Protein AF-A0A6B2XWE0-F1 (afdb_monomer_lite)

Sequence (90 aa):
MTSSSASASGAATRQPVYSQRVEGLGTITLTPVDPTADAALIHSWVTEERARFWGMREAGLELVREIYEDLDRRTTHHAFLARRDGEPVG

Foldseek 3Di:
DDDDDDDPDDDPDADFPDWDQDPPQAIKTKHFDDLVVCLVVVLVPCLDPVNVVVVCVVPDSVNSSVVSVVQVPDPPHTDIFMDGVNHTDD

Structure (mmCIF, N/CA/C/O backbone):
data_AF-A0A6B2XWE0-F1
#
_entry.id   AF-A0A6B2XWE0-F1
#
loop_
_atom_site.group_PDB
_atom_site.id
_atom_site.type_symbol
_atom_site.label_atom_id
_atom_site.label_alt_id
_atom_site.label_comp_id
_atom_site.label_asym_id
_atom_site.label_entity_id
_atom_site.label_seq_id
_atom_site.pdbx_PDB_ins_code
_atom_site.Cartn_x
_atom_site.Cartn_y
_atom_site.Cartn_z
_atom_site.occupancy
_atom_site.B_iso_or_equiv
_atom_site.auth_seq_id
_atom_site.auth_comp_id
_atom_site.auth_asym_id
_atom_site.auth_atom_id
_atom_site.pdbx_PDB_model_num
ATOM 1 N N . MET A 1 1 ? -11.811 31.964 8.826 1.00 45.78 1 MET A N 1
ATOM 2 C CA . MET A 1 1 ? -12.542 31.655 7.576 1.00 45.78 1 MET A CA 1
ATOM 3 C C . MET A 1 1 ? -11.512 31.790 6.467 1.00 45.78 1 MET A C 1
ATOM 5 O O . MET A 1 1 ? -11.008 32.885 6.314 1.00 45.78 1 MET A O 1
ATOM 9 N N . THR A 1 2 ? -10.995 30.767 5.801 1.00 35.19 2 THR A N 1
ATOM 10 C CA . THR A 1 2 ? -11.488 29.435 5.423 1.00 35.19 2 THR A CA 1
ATOM 11 C C . THR A 1 2 ? -10.281 28.493 5.355 1.00 35.19 2 THR A C 1
ATOM 13 O O . THR A 1 2 ? -9.339 28.778 4.620 1.00 35.19 2 THR A O 1
ATOM 16 N N . SER A 1 3 ? -10.289 27.387 6.101 1.00 35.97 3 SER A N 1
ATOM 17 C CA . SER A 1 3 ? -9.356 26.285 5.841 1.00 35.97 3 SER A CA 1
ATOM 18 C C . SER A 1 3 ? -9.887 25.507 4.642 1.00 35.97 3 SER A C 1
ATOM 20 O O . SER A 1 3 ? -11.014 25.020 4.678 1.00 35.97 3 SER A O 1
ATOM 22 N N . SER A 1 4 ? -9.103 25.454 3.569 1.00 42.41 4 SER A N 1
ATOM 23 C CA . SER A 1 4 ? -9.412 24.679 2.369 1.00 42.41 4 SER A CA 1
ATOM 24 C C . SER A 1 4 ? -9.030 23.222 2.625 1.00 42.41 4 SER A C 1
ATOM 26 O O . SER A 1 4 ? -7.848 22.904 2.737 1.00 42.41 4 SER A O 1
ATOM 28 N N . SER A 1 5 ? -10.017 22.343 2.782 1.00 44.91 5 SER A N 1
ATOM 29 C CA . SER A 1 5 ? -9.801 20.897 2.801 1.00 44.91 5 SER A CA 1
ATOM 30 C C . SER A 1 5 ? -9.691 20.405 1.361 1.00 44.91 5 SER A C 1
ATOM 32 O O . SER A 1 5 ? -10.688 20.384 0.636 1.00 44.91 5 SER A O 1
ATOM 34 N N . ALA A 1 6 ? -8.486 20.019 0.946 1.00 44.97 6 ALA A N 1
ATOM 35 C CA . ALA A 1 6 ? -8.277 19.306 -0.305 1.00 44.97 6 ALA A CA 1
ATOM 36 C C . ALA A 1 6 ? -8.972 17.939 -0.222 1.00 44.97 6 ALA A C 1
ATOM 38 O O . ALA A 1 6 ? -8.712 17.145 0.678 1.00 44.97 6 ALA A O 1
ATOM 39 N N . SER A 1 7 ? -9.905 17.690 -1.136 1.00 42.97 7 SER A N 1
ATOM 40 C CA . SER A 1 7 ? -10.609 16.417 -1.241 1.00 42.97 7 SER A CA 1
ATOM 41 C C . SER A 1 7 ? -9.670 15.352 -1.810 1.00 42.97 7 SER A C 1
ATOM 43 O O . SER A 1 7 ? -9.262 15.446 -2.967 1.00 42.97 7 SER A O 1
ATOM 45 N N . ALA A 1 8 ? -9.354 14.325 -1.020 1.00 48.88 8 ALA A N 1
ATOM 46 C CA . ALA A 1 8 ? -8.705 13.106 -1.495 1.00 48.88 8 ALA A CA 1
ATOM 47 C C . ALA A 1 8 ? -9.717 12.280 -2.313 1.00 48.88 8 ALA A C 1
ATOM 49 O O . ALA A 1 8 ? -10.376 11.373 -1.810 1.00 48.88 8 ALA A O 1
ATOM 50 N N . SER A 1 9 ? -9.913 12.656 -3.575 1.00 44.44 9 SER A N 1
ATOM 51 C CA . SER A 1 9 ? -10.777 11.935 -4.510 1.00 44.44 9 SER A CA 1
ATOM 52 C C . SER A 1 9 ? -9.966 10.882 -5.262 1.00 44.44 9 SER A C 1
ATOM 54 O O . SER A 1 9 ? -9.112 11.250 -6.066 1.00 44.44 9 SER A O 1
ATOM 56 N N . GLY A 1 10 ? -10.289 9.593 -5.078 1.00 40.19 10 GLY A N 1
ATOM 57 C CA . GLY A 1 10 ? -10.059 8.613 -6.146 1.00 40.19 10 GLY A CA 1
ATOM 58 C C . GLY A 1 10 ? -9.770 7.155 -5.790 1.00 40.19 10 GLY A C 1
ATOM 59 O O . GLY A 1 10 ? -9.760 6.345 -6.707 1.00 40.19 10 GLY A O 1
ATOM 60 N N . ALA A 1 11 ? -9.564 6.765 -4.531 1.00 49.50 11 ALA A N 1
ATOM 61 C CA . ALA A 1 11 ? -9.450 5.342 -4.201 1.00 49.50 11 ALA A CA 1
ATOM 62 C C . ALA A 1 11 ? -10.827 4.824 -3.776 1.00 49.50 11 ALA A C 1
ATOM 64 O O . ALA A 1 11 ? -11.292 5.149 -2.684 1.00 49.50 11 ALA A O 1
ATOM 65 N N . ALA A 1 12 ? -11.492 4.037 -4.628 1.00 52.69 12 ALA A N 1
ATOM 66 C CA . ALA A 1 12 ? -12.609 3.209 -4.182 1.00 52.69 12 ALA A CA 1
ATOM 67 C C . ALA A 1 12 ? -12.153 2.472 -2.913 1.00 52.69 12 ALA A C 1
ATOM 69 O O . ALA A 1 12 ? -11.127 1.788 -2.935 1.00 52.69 12 ALA A O 1
ATOM 70 N N . THR A 1 13 ? -12.836 2.694 -1.788 1.00 61.38 13 THR A N 1
ATOM 71 C CA . THR A 1 13 ? -12.413 2.177 -0.486 1.00 61.38 13 THR A CA 1
ATOM 72 C C . THR A 1 13 ? -12.611 0.668 -0.465 1.00 61.38 13 THR A C 1
ATOM 74 O O . THR A 1 13 ? -13.654 0.149 -0.070 1.00 61.38 13 THR A O 1
ATOM 77 N N . ARG A 1 14 ? -11.586 -0.049 -0.935 1.00 83.62 14 ARG A N 1
ATOM 78 C CA . ARG A 1 14 ? -11.395 -1.473 -0.670 1.00 83.62 14 ARG A CA 1
ATOM 79 C C . ARG A 1 14 ? -11.610 -1.699 0.827 1.00 83.62 14 ARG A C 1
ATOM 81 O O . ARG A 1 14 ? -11.112 -0.928 1.647 1.00 83.62 14 ARG A O 1
ATOM 88 N N . GLN A 1 15 ? -12.417 -2.704 1.168 1.00 88.44 15 GLN A N 1
ATOM 89 C CA . GLN A 1 15 ? -12.800 -2.953 2.556 1.00 88.44 15 GLN A CA 1
ATOM 90 C C . GLN A 1 15 ? -11.548 -3.295 3.377 1.00 88.44 15 GLN A C 1
ATOM 92 O O . GLN A 1 15 ? -10.828 -4.230 3.013 1.00 88.44 15 GLN A O 1
ATOM 97 N N . PRO A 1 16 ? -11.264 -2.558 4.462 1.00 95.12 16 PRO A N 1
ATOM 98 C CA . PRO A 1 16 ? -10.129 -2.867 5.312 1.00 95.12 16 PRO A CA 1
ATOM 99 C C . PRO A 1 16 ? -10.373 -4.193 6.039 1.00 95.12 16 PRO A C 1
ATOM 101 O O . PRO A 1 16 ? -11.456 -4.435 6.570 1.00 95.12 16 PRO A O 1
ATOM 104 N N . VAL A 1 17 ? -9.348 -5.044 6.101 1.00 96.75 17 VAL A N 1
ATOM 105 C CA . VAL A 1 17 ? -9.393 -6.298 6.880 1.00 96.75 17 VAL A CA 1
ATOM 106 C C . VAL A 1 17 ? -9.177 -6.048 8.372 1.00 96.75 17 VAL A C 1
ATOM 108 O O . VAL A 1 17 ? -9.495 -6.892 9.205 1.00 96.75 17 VAL A O 1
ATOM 111 N N . TYR A 1 18 ? -8.638 -4.877 8.711 1.00 97.25 18 TYR A N 1
ATOM 112 C CA . TYR A 1 18 ? -8.437 -4.421 10.076 1.00 97.25 18 TYR A CA 1
ATOM 113 C C . TYR A 1 18 ? -8.712 -2.922 10.173 1.00 97.25 18 TYR A C 1
ATOM 115 O O . TYR A 1 18 ? -8.261 -2.148 9.328 1.00 97.25 18 TYR A O 1
ATOM 123 N N . SER A 1 19 ? -9.422 -2.517 11.225 1.00 97.69 19 SER A N 1
ATOM 124 C CA . SER A 1 19 ? -9.698 -1.118 11.544 1.00 97.69 19 SER A CA 1
ATOM 125 C C . SER A 1 19 ? -9.749 -0.935 13.054 1.00 97.69 19 SER A C 1
ATOM 127 O O . SER A 1 19 ? -10.539 -1.591 13.733 1.00 97.69 19 SER A O 1
ATOM 129 N N . GLN A 1 20 ? -8.935 -0.025 13.584 1.00 97.88 20 GLN A N 1
ATOM 130 C CA . GLN A 1 20 ? -8.913 0.283 15.009 1.00 97.88 20 GLN A CA 1
ATOM 131 C C . GLN A 1 20 ? -8.642 1.764 15.249 1.00 97.88 20 GLN A C 1
ATOM 133 O O . GLN A 1 20 ? -7.704 2.343 14.703 1.00 97.88 20 GLN A O 1
ATOM 138 N N . ARG A 1 21 ? -9.431 2.369 16.141 1.00 97.94 21 ARG A N 1
ATOM 139 C CA . ARG A 1 21 ? -9.105 3.672 16.719 1.00 97.94 21 ARG A CA 1
ATOM 140 C C . ARG A 1 21 ? -8.055 3.491 17.813 1.00 97.94 21 ARG A C 1
ATOM 142 O O . ARG A 1 21 ? -8.273 2.748 18.766 1.00 97.94 21 ARG A O 1
ATOM 149 N N . VAL A 1 22 ? -6.935 4.187 17.676 1.00 97.12 22 VAL A N 1
ATOM 150 C CA . VAL A 1 22 ? -5.840 4.212 18.644 1.00 97.12 22 VAL A CA 1
ATOM 151 C C . VAL A 1 22 ? -5.768 5.613 19.240 1.00 97.12 22 VAL A C 1
ATOM 153 O O . VAL A 1 22 ? -5.591 6.601 18.525 1.00 97.12 22 VAL A O 1
ATOM 156 N N . GLU A 1 23 ? -5.923 5.711 20.557 1.00 96.81 23 GLU A N 1
ATOM 157 C CA . GLU A 1 23 ? -5.886 6.995 21.261 1.00 96.81 23 GLU A CA 1
ATOM 158 C C . GLU A 1 23 ? -4.553 7.723 21.015 1.00 96.81 23 GLU A C 1
ATOM 160 O O . GLU A 1 23 ? -3.479 7.125 21.049 1.00 96.81 23 GLU A O 1
ATOM 165 N N . GLY A 1 24 ? -4.628 9.017 20.691 1.00 96.06 24 GLY A N 1
ATOM 166 C CA . GLY A 1 24 ? -3.472 9.845 20.315 1.00 96.06 24 GLY A CA 1
ATOM 167 C C . GLY A 1 24 ? -2.919 9.624 18.897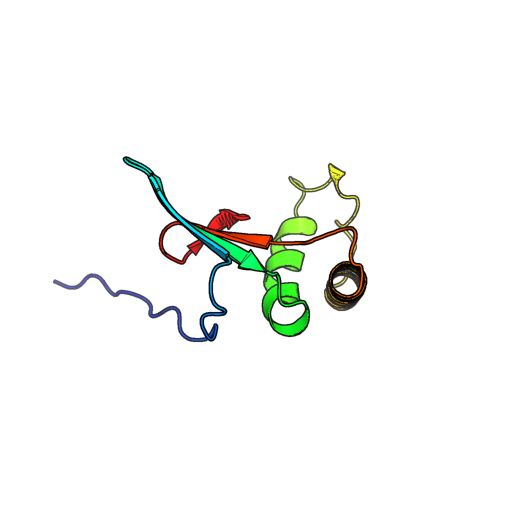 1.00 96.06 24 GLY A C 1
ATOM 168 O O . GLY A 1 24 ? -2.211 10.493 18.388 1.00 96.06 24 GLY A O 1
ATOM 169 N N . LEU A 1 25 ? -3.263 8.518 18.227 1.00 94.00 25 LEU A N 1
ATOM 170 C CA . LEU A 1 25 ? -2.782 8.197 16.878 1.00 94.00 25 LEU A CA 1
ATOM 171 C C . LEU A 1 25 ? -3.878 8.302 15.805 1.00 94.00 25 LEU A C 1
ATOM 173 O O . LEU A 1 25 ? -3.550 8.545 14.653 1.00 94.00 25 LEU A O 1
ATOM 177 N N . GLY A 1 26 ? -5.159 8.204 16.156 1.00 96.75 26 GLY A N 1
ATOM 178 C CA . GLY A 1 26 ? -6.264 8.248 15.191 1.00 96.75 26 GLY A CA 1
ATOM 179 C C . GLY A 1 26 ? -6.697 6.853 14.740 1.00 96.75 26 GLY A C 1
ATOM 180 O O . GLY A 1 26 ? -6.487 5.868 15.448 1.00 96.75 26 GLY A O 1
ATOM 181 N N . THR A 1 27 ? -7.357 6.756 13.590 1.00 98.06 27 THR A N 1
ATOM 182 C CA . THR A 1 27 ? -7.886 5.489 13.064 1.00 98.06 27 THR A CA 1
ATOM 183 C C . THR A 1 27 ? -6.863 4.823 12.161 1.00 98.06 27 THR A C 1
ATOM 185 O O . THR A 1 27 ? -6.530 5.354 11.104 1.00 98.06 27 THR A O 1
ATOM 188 N N . ILE A 1 28 ? -6.386 3.645 12.556 1.00 97.88 28 ILE A N 1
ATOM 189 C CA . ILE A 1 28 ? -5.502 2.816 11.743 1.00 97.88 28 ILE A CA 1
ATOM 190 C C . ILE A 1 28 ? -6.338 1.800 10.979 1.00 97.88 28 ILE A C 1
ATOM 192 O O . ILE 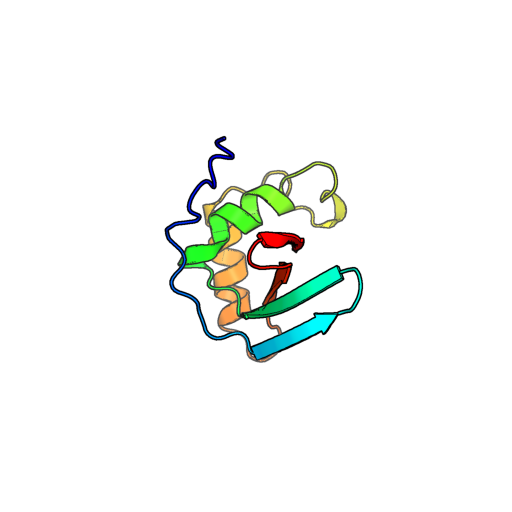A 1 28 ? -7.143 1.083 11.572 1.00 97.88 28 ILE A O 1
ATOM 196 N N . THR A 1 29 ? -6.122 1.719 9.670 1.00 97.88 29 THR A N 1
ATOM 197 C CA . THR A 1 29 ? -6.731 0.698 8.812 1.00 97.88 29 THR A CA 1
ATOM 198 C C . THR A 1 29 ? -5.662 -0.038 8.022 1.00 97.88 29 THR A C 1
ATOM 200 O O . THR A 1 29 ? -4.683 0.574 7.596 1.00 97.88 29 THR A O 1
ATOM 203 N N . LEU A 1 30 ? -5.849 -1.345 7.837 1.00 97.44 30 LEU A N 1
ATOM 204 C CA . LEU A 1 30 ? -5.030 -2.170 6.950 1.00 97.44 30 LEU A CA 1
ATOM 205 C C . LEU A 1 30 ? -5.924 -2.722 5.846 1.00 97.44 30 LEU A C 1
ATOM 207 O O . LEU A 1 30 ? -6.932 -3.379 6.118 1.00 97.44 30 LEU A O 1
ATOM 211 N N . THR A 1 31 ? -5.546 -2.451 4.604 1.00 96.75 31 THR A N 1
ATOM 212 C CA . THR A 1 31 ? -6.273 -2.902 3.413 1.00 96.75 31 THR A CA 1
ATOM 213 C C . THR A 1 31 ? -5.338 -3.751 2.561 1.00 96.75 31 THR A C 1
ATOM 215 O O . THR A 1 31 ? -4.182 -3.359 2.421 1.00 96.75 31 THR A O 1
ATOM 218 N N . PRO A 1 32 ? -5.774 -4.890 1.997 1.00 95.75 32 PRO A N 1
ATOM 219 C CA . PRO A 1 32 ? -4.959 -5.622 1.034 1.00 95.75 32 PRO A CA 1
ATOM 220 C C . PRO A 1 32 ? -4.492 -4.694 -0.092 1.00 95.75 32 PRO A C 1
ATOM 222 O O . PRO A 1 32 ? -5.274 -3.872 -0.593 1.00 95.75 32 PRO A O 1
ATOM 225 N N . VAL A 1 33 ? -3.210 -4.795 -0.442 1.00 96.25 33 VAL A N 1
ATOM 226 C CA . VAL A 1 33 ? -2.646 -4.045 -1.568 1.00 96.25 33 VAL A CA 1
ATOM 227 C C . VAL A 1 33 ? -3.353 -4.476 -2.845 1.00 96.25 33 VAL A C 1
ATOM 229 O O .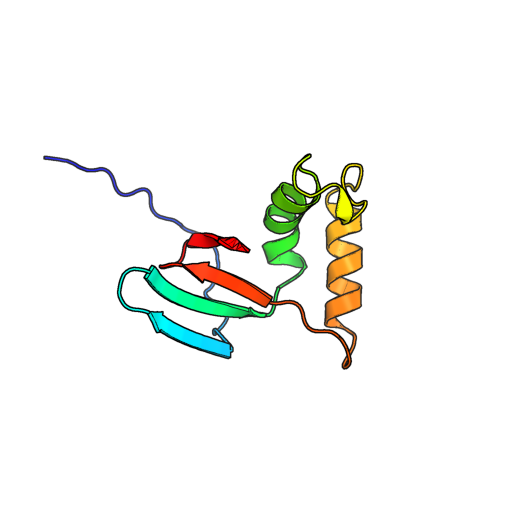 VAL A 1 33 ? -3.515 -5.663 -3.099 1.00 96.25 33 VAL A O 1
ATOM 232 N N . ASP A 1 34 ? -3.753 -3.499 -3.648 1.00 95.25 34 ASP A N 1
ATOM 233 C CA . ASP A 1 34 ? -4.171 -3.708 -5.028 1.00 95.25 34 ASP A CA 1
ATOM 234 C C . ASP A 1 34 ? -2.997 -3.285 -5.915 1.00 95.25 34 ASP A C 1
ATOM 236 O O . ASP A 1 34 ? -2.720 -2.086 -6.013 1.00 95.25 34 ASP A O 1
ATOM 240 N N . PRO A 1 35 ? -2.282 -4.226 -6.553 1.00 95.19 35 PRO A N 1
ATOM 241 C CA . PRO A 1 35 ? -1.107 -3.892 -7.350 1.00 95.19 35 PRO A CA 1
ATOM 242 C C . PRO A 1 35 ? -1.404 -2.900 -8.481 1.00 95.19 35 PRO A C 1
ATOM 244 O O . PRO A 1 35 ? -0.559 -2.069 -8.801 1.00 95.19 35 PRO A O 1
ATOM 247 N N . THR A 1 36 ? -2.609 -2.928 -9.059 1.00 94.69 36 THR A N 1
ATOM 248 C CA . THR A 1 36 ? -2.982 -2.002 -10.138 1.00 94.69 36 THR A CA 1
ATOM 249 C C . THR A 1 36 ? -3.202 -0.592 -9.598 1.00 94.69 36 THR A C 1
ATOM 251 O O . THR A 1 36 ? -2.749 0.379 -10.204 1.00 94.69 36 THR A O 1
ATOM 254 N N . ALA A 1 37 ? -3.884 -0.463 -8.459 1.00 95.19 37 ALA A N 1
ATOM 255 C CA . ALA A 1 37 ? -4.221 0.841 -7.890 1.00 95.19 37 ALA A CA 1
ATOM 256 C C . ALA A 1 37 ? -3.086 1.466 -7.057 1.00 95.19 37 ALA A C 1
ATOM 258 O O . ALA A 1 37 ? -2.961 2.690 -7.016 1.00 95.19 37 ALA A O 1
ATOM 259 N N . ASP A 1 38 ? -2.268 0.651 -6.386 1.00 97.06 38 ASP A N 1
ATOM 260 C CA . ASP A 1 38 ? -1.327 1.110 -5.358 1.00 97.06 38 ASP A CA 1
ATOM 261 C C . ASP A 1 38 ? 0.136 1.153 -5.831 1.00 97.06 38 ASP A C 1
ATOM 263 O O . ASP A 1 38 ? 0.964 1.770 -5.158 1.00 97.06 38 ASP A O 1
ATOM 267 N N . ALA A 1 39 ? 0.481 0.560 -6.984 1.00 97.44 39 ALA A N 1
ATOM 268 C CA . ALA A 1 39 ? 1.874 0.471 -7.438 1.00 97.44 39 ALA A CA 1
ATOM 269 C C . ALA A 1 39 ? 2.579 1.831 -7.522 1.00 97.44 39 ALA A C 1
ATOM 271 O O . ALA A 1 39 ? 3.741 1.930 -7.140 1.00 97.44 39 ALA A O 1
ATOM 272 N N . ALA A 1 40 ? 1.893 2.892 -7.961 1.00 97.75 40 ALA A N 1
ATOM 273 C CA . ALA A 1 40 ? 2.484 4.232 -8.042 1.00 97.75 40 ALA A CA 1
ATOM 274 C C . ALA A 1 40 ? 2.853 4.795 -6.662 1.00 97.75 40 ALA A C 1
ATOM 276 O O . ALA A 1 40 ? 3.926 5.371 -6.482 1.00 97.75 40 ALA A O 1
ATOM 277 N N . LEU A 1 41 ? 1.983 4.587 -5.671 1.00 97.69 41 LEU A N 1
ATOM 278 C CA . LEU A 1 41 ? 2.232 4.999 -4.295 1.00 97.69 41 LEU A CA 1
ATOM 279 C C . LEU A 1 41 ? 3.388 4.198 -3.689 1.00 97.69 41 LEU A C 1
ATOM 281 O O . LEU A 1 41 ? 4.321 4.779 -3.141 1.00 97.69 41 LEU A O 1
ATOM 285 N N . ILE A 1 42 ? 3.358 2.875 -3.839 1.00 97.62 42 ILE A N 1
ATOM 286 C CA . ILE A 1 42 ? 4.401 1.985 -3.322 1.00 97.62 42 ILE A CA 1
ATOM 287 C C . ILE A 1 42 ? 5.750 2.312 -3.968 1.00 97.62 42 ILE A C 1
ATOM 289 O O . ILE A 1 42 ? 6.749 2.441 -3.262 1.00 97.62 42 ILE A O 1
ATOM 293 N N . HIS A 1 43 ? 5.778 2.518 -5.289 1.00 97.94 43 HIS A N 1
ATOM 294 C CA . HIS A 1 43 ? 6.969 2.923 -6.040 1.00 97.94 43 HIS A CA 1
ATOM 295 C C . HIS A 1 43 ? 7.585 4.203 -5.471 1.00 97.94 43 HIS A C 1
ATOM 297 O O . HIS A 1 43 ? 8.793 4.238 -5.225 1.00 97.94 43 HIS A O 1
ATOM 303 N N . SER A 1 44 ? 6.756 5.207 -5.158 1.00 97.00 44 SER A N 1
ATOM 304 C CA . SER A 1 44 ? 7.222 6.450 -4.531 1.00 97.00 44 SER A CA 1
ATOM 305 C C . SER A 1 44 ? 7.910 6.231 -3.181 1.00 97.00 44 SER A C 1
ATOM 307 O O . SER A 1 44 ? 8.759 7.025 -2.799 1.00 97.00 44 SER A O 1
ATOM 309 N N . TRP A 1 45 ? 7.599 5.147 -2.465 1.00 97.50 45 TRP A N 1
ATOM 310 C CA . TRP A 1 45 ? 8.199 4.848 -1.169 1.00 97.50 45 TRP A CA 1
ATOM 311 C C . TRP A 1 45 ? 9.449 3.990 -1.269 1.00 97.50 45 TRP A C 1
ATOM 313 O O . TRP A 1 45 ? 10.447 4.305 -0.618 1.00 97.50 45 TRP A O 1
ATOM 323 N N . VAL A 1 46 ? 9.398 2.910 -2.049 1.00 96.88 46 VAL A N 1
ATOM 324 C CA . VAL A 1 46 ? 10.474 1.907 -2.109 1.00 96.88 46 VAL A CA 1
ATOM 325 C C . VAL A 1 46 ? 11.704 2.402 -2.872 1.00 96.88 46 VAL A C 1
ATOM 327 O O . VAL A 1 46 ? 12.786 1.836 -2.714 1.00 96.88 46 VAL A O 1
ATOM 330 N N . THR A 1 47 ? 11.560 3.475 -3.658 1.00 96.81 47 THR A N 1
ATOM 331 C CA . THR A 1 47 ? 12.669 4.078 -4.411 1.00 96.81 47 THR A CA 1
ATOM 332 C C . THR A 1 47 ? 13.471 5.127 -3.636 1.00 96.81 47 THR A C 1
ATOM 334 O O . THR A 1 47 ? 14.588 5.468 -4.031 1.00 96.81 47 THR A O 1
ATOM 337 N N . GLU A 1 48 ? 12.959 5.629 -2.511 1.00 96.38 48 GLU A N 1
ATOM 338 C CA . GLU A 1 48 ? 13.658 6.650 -1.725 1.00 96.38 48 GLU A CA 1
ATOM 339 C C . GLU A 1 48 ? 14.932 6.116 -1.045 1.00 96.38 48 GLU A C 1
ATOM 341 O O . GLU A 1 48 ? 15.041 4.943 -0.690 1.00 96.38 48 GLU A O 1
ATOM 346 N N . GLU A 1 49 ? 15.887 7.005 -0.746 1.00 95.56 49 GLU A N 1
ATOM 347 C CA . GLU A 1 49 ? 17.141 6.650 -0.055 1.00 95.56 49 GLU A CA 1
ATOM 348 C C . GLU A 1 49 ? 16.899 5.952 1.294 1.00 95.56 49 GLU A C 1
ATOM 350 O O . GLU A 1 49 ? 17.589 4.989 1.637 1.00 95.56 49 GLU A O 1
ATOM 355 N N . ARG A 1 50 ? 15.869 6.373 2.045 1.00 95.25 50 ARG A N 1
ATOM 356 C CA . ARG A 1 50 ? 15.499 5.733 3.321 1.00 95.25 50 ARG A CA 1
ATOM 357 C C . ARG A 1 50 ? 15.115 4.255 3.160 1.00 95.25 50 ARG A C 1
ATOM 359 O O . ARG A 1 50 ? 15.222 3.493 4.113 1.00 95.25 50 ARG A O 1
ATOM 366 N N . ALA A 1 51 ? 14.692 3.853 1.961 1.00 95.38 51 ALA A N 1
ATOM 367 C CA . ALA A 1 51 ? 14.239 2.511 1.615 1.00 95.38 51 ALA A CA 1
ATOM 368 C C . ALA A 1 51 ? 15.351 1.636 1.002 1.00 95.38 51 ALA A C 1
ATOM 370 O O . ALA A 1 51 ? 15.078 0.521 0.563 1.00 95.38 51 ALA A O 1
ATOM 371 N N . ARG A 1 52 ? 16.619 2.085 1.010 1.00 94.19 52 ARG A N 1
ATOM 372 C CA . ARG A 1 52 ? 17.751 1.384 0.366 1.00 94.19 52 ARG A CA 1
ATOM 373 C C . ARG A 1 52 ? 17.904 -0.094 0.724 1.00 94.19 52 ARG A C 1
ATOM 375 O O . ARG A 1 52 ? 18.392 -0.858 -0.100 1.00 94.19 52 ARG A O 1
ATOM 382 N N . PHE A 1 53 ? 17.496 -0.494 1.929 1.00 94.44 53 PHE A N 1
ATOM 383 C CA . PHE A 1 53 ? 17.560 -1.885 2.386 1.00 94.44 53 PHE A CA 1
ATOM 384 C C . PHE A 1 53 ? 16.745 -2.836 1.495 1.00 94.44 53 PHE A C 1
ATOM 386 O O . PHE A 1 53 ? 17.131 -3.987 1.325 1.00 94.44 53 PHE A O 1
ATOM 393 N N . TRP A 1 54 ? 15.666 -2.347 0.879 1.00 91.31 54 TRP A N 1
ATOM 394 C CA . TRP A 1 54 ? 14.801 -3.142 0.007 1.00 91.31 54 TRP A CA 1
ATOM 395 C C . TRP A 1 54 ? 15.390 -3.390 -1.384 1.00 91.31 54 TRP A C 1
ATOM 397 O O . TRP A 1 54 ? 14.838 -4.180 -2.142 1.00 91.31 54 TRP A O 1
ATOM 407 N N . GLY A 1 55 ? 16.488 -2.718 -1.748 1.00 93.88 55 GLY A N 1
ATOM 408 C CA . GLY A 1 55 ? 17.145 -2.909 -3.043 1.00 93.88 55 GLY A CA 1
ATOM 409 C C . GLY A 1 55 ? 16.333 -2.435 -4.257 1.00 93.88 55 GLY A C 1
ATOM 410 O O . GLY A 1 55 ? 16.718 -2.722 -5.382 1.00 93.88 55 GLY A O 1
ATOM 411 N N . MET A 1 56 ? 15.237 -1.692 -4.057 1.00 95.25 56 MET A N 1
ATOM 412 C CA . MET A 1 56 ? 14.321 -1.257 -5.126 1.00 95.25 56 MET A CA 1
ATOM 413 C C . MET A 1 56 ? 14.557 0.181 -5.608 1.00 95.25 56 MET A C 1
ATOM 415 O O . MET A 1 56 ? 13.737 0.729 -6.334 1.00 95.25 56 MET A O 1
ATOM 419 N N . ARG A 1 57 ? 15.675 0.811 -5.232 1.00 96.06 57 ARG A N 1
ATOM 420 C CA . ARG A 1 57 ? 15.956 2.229 -5.533 1.00 96.06 57 ARG A CA 1
ATOM 421 C C . ARG A 1 57 ? 15.918 2.585 -7.018 1.00 96.06 57 ARG A C 1
ATOM 423 O O . ARG A 1 57 ? 15.515 3.686 -7.369 1.00 96.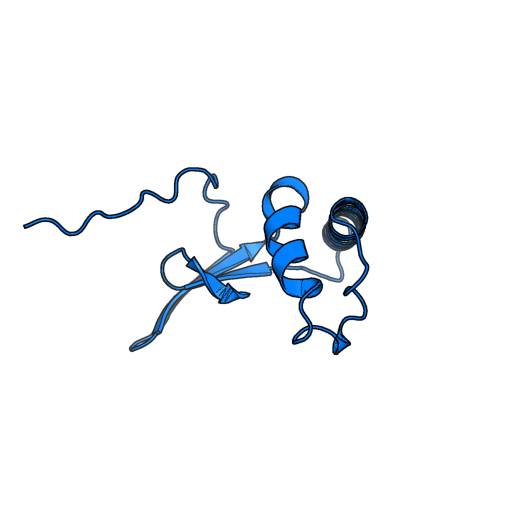06 57 ARG A O 1
ATOM 430 N N . GLU A 1 58 ? 16.336 1.655 -7.867 1.00 95.94 58 GLU A N 1
ATOM 431 C CA . GLU A 1 58 ? 16.384 1.825 -9.323 1.00 95.94 58 GLU A CA 1
ATOM 432 C C . GLU A 1 58 ? 15.211 1.126 -10.029 1.00 95.94 58 GLU A C 1
ATOM 434 O O . GLU A 1 58 ? 15.143 1.108 -11.257 1.00 95.94 58 GLU A O 1
ATOM 439 N N . ALA A 1 59 ? 14.276 0.541 -9.270 1.00 96.88 59 ALA A N 1
ATOM 440 C CA . ALA A 1 59 ? 13.119 -0.124 -9.845 1.00 96.88 59 ALA A CA 1
ATOM 441 C C . ALA A 1 59 ? 12.199 0.902 -10.518 1.00 96.88 59 ALA A C 1
ATOM 443 O O . ALA A 1 59 ? 11.836 1.928 -9.937 1.00 96.88 59 ALA A O 1
ATOM 444 N N . GLY A 1 60 ? 11.791 0.607 -11.752 1.00 97.56 60 GLY A N 1
ATOM 445 C CA . GLY A 1 60 ? 10.710 1.329 -12.413 1.0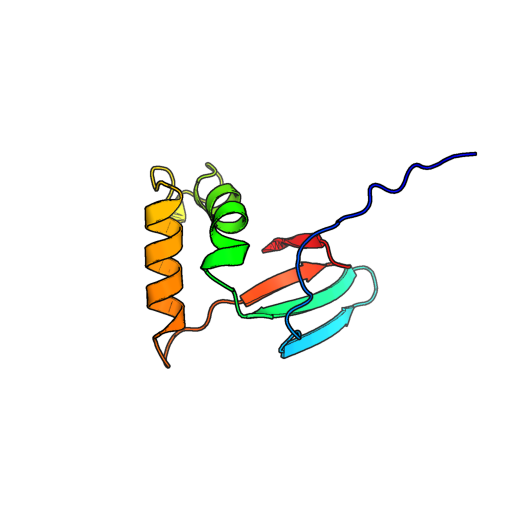0 97.56 60 GLY A CA 1
ATOM 446 C C . GLY A 1 60 ? 9.346 0.961 -11.825 1.00 97.56 60 GLY A C 1
ATOM 447 O O . GLY A 1 60 ? 9.191 -0.082 -11.189 1.00 97.56 60 GLY A O 1
ATOM 448 N N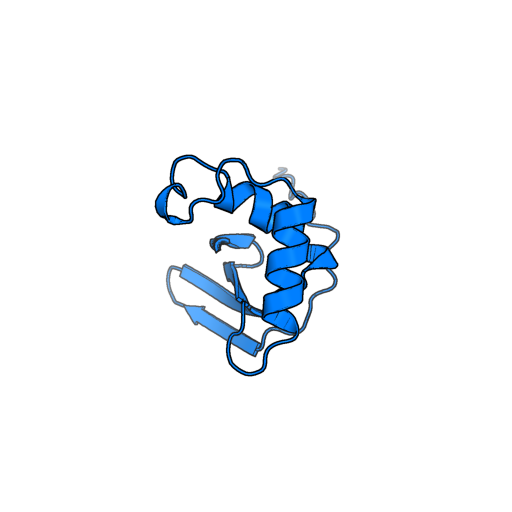 . LEU A 1 61 ? 8.341 1.799 -12.090 1.00 97.88 61 LEU A N 1
ATOM 449 C CA . LEU A 1 61 ? 6.957 1.564 -11.666 1.00 97.88 61 LEU A CA 1
ATOM 450 C C . LEU A 1 61 ? 6.427 0.195 -12.121 1.00 97.88 61 LEU A C 1
ATOM 452 O O . LEU A 1 61 ? 5.804 -0.514 -11.338 1.00 97.88 61 LEU A O 1
ATOM 456 N N . GLU A 1 62 ? 6.704 -0.180 -13.371 1.00 97.75 62 GLU A N 1
ATOM 457 C CA . GLU A 1 62 ? 6.244 -1.448 -13.945 1.00 97.75 62 GLU A CA 1
ATOM 458 C C . GLU A 1 62 ? 6.798 -2.654 -13.177 1.00 97.75 62 GLU A C 1
ATOM 460 O O . GLU A 1 62 ? 6.036 -3.521 -12.767 1.00 97.75 62 GLU A O 1
ATOM 465 N N . LEU A 1 63 ? 8.099 -2.651 -12.868 1.00 97.56 63 LEU A N 1
ATOM 466 C CA . LEU A 1 63 ? 8.721 -3.719 -12.085 1.00 97.56 63 LEU A CA 1
ATOM 467 C C . LEU A 1 63 ? 8.116 -3.818 -10.676 1.00 97.56 63 LEU A C 1
ATOM 469 O O . LEU A 1 63 ? 7.888 -4.915 -10.176 1.00 97.56 63 LEU A O 1
ATOM 473 N N . VAL A 1 64 ? 7.832 -2.682 -10.027 1.00 97.31 64 VAL A N 1
ATOM 474 C CA . VAL A 1 64 ? 7.159 -2.684 -8.717 1.00 97.31 64 VAL A CA 1
ATOM 475 C C . VAL A 1 64 ? 5.766 -3.298 -8.827 1.00 97.31 64 VAL A C 1
ATOM 477 O O . VAL A 1 64 ? 5.410 -4.134 -7.998 1.00 97.31 64 VAL A O 1
ATOM 480 N N . ARG A 1 65 ? 4.994 -2.939 -9.857 1.00 97.94 65 ARG A N 1
ATOM 481 C CA . ARG A 1 65 ? 3.686 -3.551 -10.107 1.00 97.94 65 ARG A CA 1
ATOM 482 C C . ARG A 1 65 ? 3.806 -5.064 -10.284 1.00 97.94 65 ARG A C 1
ATOM 484 O O . ARG A 1 65 ? 3.126 -5.792 -9.569 1.00 97.94 65 ARG A O 1
ATOM 491 N N . GLU A 1 66 ? 4.695 -5.531 -11.157 1.00 97.19 66 GLU A N 1
ATOM 492 C CA . GLU A 1 66 ? 4.909 -6.962 -11.421 1.00 97.19 66 GLU A CA 1
ATOM 493 C C . GLU A 1 66 ? 5.262 -7.743 -10.145 1.00 97.19 66 GLU A C 1
ATOM 495 O O . GLU A 1 66 ? 4.723 -8.826 -9.903 1.00 97.19 66 GLU A O 1
ATOM 500 N N . ILE A 1 67 ? 6.129 -7.181 -9.294 1.00 95.50 67 ILE A N 1
ATOM 501 C CA . ILE A 1 67 ? 6.500 -7.783 -8.006 1.00 95.50 67 ILE A CA 1
ATOM 502 C C . ILE A 1 67 ? 5.271 -7.932 -7.104 1.00 95.50 67 ILE A C 1
ATOM 504 O O . ILE A 1 67 ? 5.054 -9.001 -6.533 1.00 95.50 67 ILE A O 1
ATOM 508 N N . TYR A 1 68 ? 4.457 -6.885 -6.966 1.00 95.94 68 TYR A N 1
ATOM 509 C CA . TYR A 1 68 ? 3.283 -6.928 -6.091 1.00 95.94 68 TYR A CA 1
ATOM 510 C C . TYR A 1 68 ? 2.142 -7.779 -6.663 1.00 95.94 68 TYR A C 1
ATOM 512 O O . TYR A 1 68 ? 1.452 -8.439 -5.891 1.00 95.94 68 TYR A O 1
ATOM 520 N N . GLU A 1 69 ? 1.982 -7.850 -7.986 1.00 96.19 69 GLU A N 1
ATOM 521 C CA . GLU A 1 69 ? 1.086 -8.815 -8.637 1.00 96.19 69 GLU A CA 1
ATOM 522 C C . GLU A 1 69 ? 1.519 -10.259 -8.370 1.00 96.19 69 GLU A C 1
ATOM 524 O O . GLU A 1 69 ? 0.682 -11.141 -8.172 1.00 96.19 69 GLU A O 1
ATOM 529 N N . ASP A 1 70 ? 2.825 -10.527 -8.349 1.00 94.62 70 ASP A N 1
ATOM 530 C CA . ASP A 1 70 ? 3.329 -11.853 -8.014 1.00 94.62 70 ASP A CA 1
ATOM 531 C C . ASP A 1 70 ? 3.140 -12.212 -6.539 1.00 94.62 70 ASP A C 1
ATOM 533 O O . ASP A 1 70 ? 2.822 -13.362 -6.229 1.00 94.62 70 ASP A O 1
ATOM 537 N N . LEU A 1 71 ? 3.273 -11.240 -5.634 1.00 93.44 71 LEU A N 1
ATOM 538 C CA . LEU A 1 71 ? 2.946 -11.427 -4.221 1.00 93.44 71 LEU A CA 1
ATOM 539 C C . LEU A 1 71 ? 1.455 -11.718 -4.017 1.00 93.44 71 LEU A C 1
ATOM 541 O O . LEU A 1 71 ? 1.132 -12.653 -3.289 1.00 93.44 71 LEU A O 1
ATOM 545 N N . ASP A 1 72 ? 0.565 -10.980 -4.683 1.00 93.38 72 ASP A N 1
ATOM 546 C CA . ASP A 1 72 ? -0.892 -11.125 -4.542 1.00 93.38 72 ASP A CA 1
ATOM 547 C C . ASP A 1 72 ? -1.404 -12.513 -4.970 1.00 93.38 72 ASP A C 1
ATOM 549 O O . ASP A 1 72 ? -2.274 -13.101 -4.328 1.00 93.38 72 ASP A O 1
ATOM 553 N N . ARG A 1 73 ? -0.799 -13.111 -6.004 1.00 92.00 73 ARG A N 1
ATOM 554 C CA . ARG A 1 73 ? -1.158 -14.467 -6.460 1.00 92.00 73 ARG A CA 1
ATOM 555 C C . ARG A 1 73 ? -0.755 -15.580 -5.487 1.00 92.00 73 ARG A C 1
ATOM 557 O O . ARG A 1 73 ? -1.218 -16.714 -5.635 1.00 92.00 73 ARG A O 1
ATOM 564 N N . ARG A 1 74 ? 0.147 -15.317 -4.538 1.00 93.38 74 ARG A N 1
ATOM 565 C CA . ARG A 1 74 ? 0.702 -16.339 -3.638 1.00 93.38 74 ARG A CA 1
ATOM 566 C C . ARG A 1 74 ? -0.132 -16.438 -2.364 1.00 93.38 74 ARG A C 1
ATOM 568 O O . ARG A 1 74 ? -0.446 -15.453 -1.717 1.00 93.38 74 ARG A O 1
ATOM 575 N N . THR A 1 75 ? -0.392 -17.660 -1.910 1.00 88.81 75 THR A N 1
ATOM 576 C CA . THR A 1 75 ? -1.129 -17.908 -0.655 1.00 88.81 75 THR A CA 1
ATOM 577 C C . THR A 1 75 ? -0.257 -17.830 0.602 1.00 88.81 75 THR A C 1
ATOM 579 O O . THR A 1 75 ? -0.722 -18.142 1.693 1.00 88.81 75 THR A O 1
ATOM 582 N N . THR A 1 76 ? 1.034 -17.518 0.459 1.00 91.44 76 THR A N 1
ATOM 583 C CA . THR A 1 76 ? 2.025 -17.558 1.549 1.00 91.44 76 THR A CA 1
ATOM 584 C C . THR A 1 76 ? 2.535 -16.184 1.964 1.00 91.44 76 THR A C 1
ATOM 586 O O . THR A 1 76 ? 3.187 -16.072 2.997 1.00 91.44 76 THR A O 1
ATOM 589 N N . HIS A 1 77 ? 2.265 -15.151 1.169 1.00 86.31 77 HIS A N 1
ATOM 590 C CA . HIS A 1 77 ? 2.689 -13.782 1.430 1.00 86.31 77 HIS A CA 1
ATOM 591 C C . HIS A 1 77 ? 1.510 -12.867 1.124 1.00 86.31 77 HIS A C 1
ATOM 593 O O . HIS A 1 77 ? 0.846 -13.039 0.110 1.00 86.31 77 HIS A O 1
ATOM 599 N N . HIS A 1 78 ? 1.256 -11.900 2.000 1.00 90.94 78 HIS A N 1
ATOM 600 C CA . HIS A 1 78 ? 0.169 -10.943 1.834 1.00 90.94 78 HIS A CA 1
ATOM 601 C C . HIS A 1 78 ? 0.697 -9.546 2.121 1.00 90.94 78 HIS A C 1
ATOM 603 O O . HIS A 1 78 ? 1.327 -9.317 3.156 1.00 90.94 78 HIS A O 1
ATOM 609 N N . ALA A 1 79 ? 0.452 -8.626 1.194 1.00 94.62 79 ALA A N 1
ATOM 610 C CA . ALA A 1 79 ? 0.810 -7.229 1.346 1.00 94.62 79 ALA A CA 1
ATOM 611 C C . ALA A 1 79 ? -0.416 -6.426 1.787 1.00 94.62 79 ALA A C 1
ATOM 613 O O . ALA A 1 79 ? -1.516 -6.593 1.255 1.00 94.62 79 ALA A O 1
ATOM 614 N N . PHE A 1 80 ? -0.210 -5.529 2.746 1.00 96.25 80 PHE A N 1
ATOM 615 C CA . PHE A 1 80 ? -1.241 -4.628 3.242 1.00 96.25 80 PHE A CA 1
ATOM 616 C C . PHE A 1 80 ? -0.744 -3.194 3.166 1.00 96.25 80 PHE A C 1
ATOM 618 O O . PHE A 1 80 ? 0.417 -2.929 3.457 1.00 96.25 80 PHE A O 1
ATOM 625 N N . LEU A 1 81 ? -1.649 -2.293 2.807 1.00 97.19 81 LEU A N 1
ATOM 626 C CA . LEU A 1 81 ? -1.463 -0.856 2.853 1.00 97.19 81 LEU A CA 1
ATOM 627 C C . LEU A 1 81 ? -2.068 -0.325 4.153 1.00 97.19 81 LEU A C 1
ATOM 629 O O . LEU A 1 81 ? -3.267 -0.491 4.414 1.00 97.19 81 LEU A O 1
ATOM 633 N N . ALA A 1 82 ? -1.236 0.315 4.962 1.00 97.38 82 ALA A N 1
ATOM 634 C CA . ALA A 1 82 ? -1.609 0.970 6.196 1.00 97.38 82 ALA A CA 1
ATOM 635 C C . ALA A 1 82 ? -2.032 2.421 5.945 1.00 97.38 82 ALA A C 1
ATOM 637 O O . ALA A 1 82 ? -1.360 3.205 5.265 1.00 97.38 82 ALA A O 1
ATOM 638 N N . ARG A 1 83 ? -3.160 2.801 6.547 1.00 97.44 83 ARG A N 1
ATOM 639 C CA . ARG A 1 83 ? -3.650 4.181 6.566 1.00 97.44 83 ARG A CA 1
ATOM 640 C C . ARG A 1 83 ? -3.894 4.662 7.978 1.00 97.44 83 ARG A C 1
ATOM 642 O O . ARG A 1 83 ? -4.444 3.922 8.791 1.00 97.44 83 ARG A O 1
ATOM 649 N N . ARG A 1 84 ? -3.555 5.924 8.223 1.00 97.75 84 ARG A N 1
ATOM 650 C CA . ARG A 1 84 ? -3.880 6.672 9.436 1.00 97.75 84 ARG A CA 1
ATOM 651 C C . ARG A 1 84 ? -4.859 7.780 9.074 1.00 97.75 84 ARG A C 1
ATOM 653 O O . ARG A 1 84 ? -4.513 8.666 8.306 1.00 97.75 84 ARG A O 1
ATOM 660 N N . ASP A 1 85 ? -6.075 7.714 9.607 1.00 96.25 85 ASP A N 1
ATOM 661 C CA . ASP A 1 85 ? -7.158 8.665 9.310 1.00 96.25 85 ASP A CA 1
ATOM 662 C C . ASP A 1 85 ? -7.399 8.846 7.795 1.00 96.25 85 ASP A C 1
ATOM 664 O O . ASP A 1 85 ? -7.743 9.923 7.320 1.00 96.25 85 ASP A O 1
ATOM 668 N N . GLY A 1 86 ? -7.214 7.763 7.029 1.00 94.19 86 GLY A N 1
ATOM 669 C CA . GLY A 1 86 ? -7.344 7.739 5.568 1.00 94.19 86 GLY A CA 1
ATOM 670 C C . GLY A 1 86 ? -6.049 8.028 4.801 1.00 94.19 86 GLY A C 1
ATOM 671 O O . GLY A 1 86 ? -5.953 7.647 3.636 1.00 94.19 86 GLY A O 1
ATOM 672 N N . GLU A 1 87 ? -5.032 8.597 5.448 1.00 95.88 87 GLU A N 1
ATOM 673 C CA . GLU A 1 87 ? -3.757 8.926 4.809 1.00 95.88 87 GLU A CA 1
ATOM 674 C C . GLU A 1 87 ? -2.827 7.706 4.743 1.00 95.88 87 GLU A C 1
ATOM 676 O O . GLU A 1 87 ? -2.630 7.039 5.764 1.00 95.88 87 GLU A O 1
ATOM 681 N N . PRO A 1 88 ? -2.242 7.383 3.575 1.00 96.44 88 PRO A N 1
ATOM 682 C CA . PRO A 1 88 ? -1.240 6.331 3.454 1.00 96.44 88 PRO A CA 1
ATOM 683 C C . PRO A 1 88 ? -0.009 6.587 4.329 1.00 96.44 88 PRO A C 1
ATOM 685 O O . PRO A 1 88 ? 0.585 7.661 4.262 1.00 96.44 88 PRO A O 1
ATOM 688 N N . VAL A 1 89 ? 0.407 5.588 5.110 1.00 95.62 89 VAL A N 1
ATOM 689 C CA . VAL A 1 89 ? 1.579 5.706 6.000 1.00 95.62 89 VAL A CA 1
ATOM 690 C C . VAL A 1 89 ? 2.570 4.547 5.895 1.00 95.62 89 VAL A C 1
ATOM 692 O O . VAL A 1 89 ? 3.673 4.662 6.428 1.00 95.62 89 VAL A O 1
ATOM 695 N N . GLY A 1 90 ? 2.203 3.454 5.222 1.00 91.62 90 GLY A N 1
ATOM 696 C CA . GLY A 1 90 ? 3.072 2.302 4.983 1.00 91.62 90 GLY A CA 1
ATOM 697 C C . GLY A 1 90 ? 2.345 1.148 4.328 1.00 91.62 90 GLY A C 1
ATOM 698 O O . GLY A 1 90 ? 1.125 1.289 4.094 1.00 91.62 90 GLY A O 1
#

Secondary structure (DSSP, 8-state):
-------------PPPSEEEEETTTEEEEEEE--HHHHHHHHHHHHTSGGGGGGS-TT--HHHHHHHHHHHHT-TT---EEEEETTEE--

Radius of gyration: 14.97 Å; chains: 1; bounding box: 31×50×35 Å

pLDDT: mean 88.28, std 18.0, range [35.19, 98.06]